Protein AF-A0A0F8Z2A4-F1 (afdb_monomer_lite)

pLDDT: mean 90.76, std 8.38, range [49.72, 97.75]

Structure (mmCIF, N/CA/C/O backbone):
data_AF-A0A0F8Z2A4-F1
#
_entry.id   AF-A0A0F8Z2A4-F1
#
loop_
_atom_site.group_PDB
_atom_site.id
_atom_site.type_symbol
_atom_site.label_atom_id
_atom_site.label_alt_id
_atom_site.label_comp_id
_atom_site.label_asym_id
_atom_site.label_entity_id
_atom_site.label_seq_id
_atom_site.pdbx_PDB_ins_code
_atom_site.Cartn_x
_atom_site.Cartn_y
_atom_site.Cartn_z
_atom_site.occupancy
_atom_site.B_iso_or_equiv
_atom_site.auth_seq_id
_atom_site.auth_comp_id
_atom_site.auth_asym_id
_atom_site.auth_atom_id
_atom_site.pdbx_PDB_model_num
ATOM 1 N N . SER A 1 1 ? -13.900 9.146 7.964 1.00 49.72 1 SER A N 1
ATOM 2 C CA . SER A 1 1 ? -15.189 9.360 7.281 1.00 49.72 1 SER A CA 1
ATOM 3 C C . SER A 1 1 ? -15.337 10.860 7.067 1.00 49.72 1 SER A C 1
ATOM 5 O O . SER A 1 1 ? -15.068 11.557 8.041 1.00 49.72 1 SER A O 1
ATOM 7 N N . PRO A 1 2 ? -15.538 11.351 5.829 1.00 66.94 2 PRO A N 1
ATOM 8 C CA . PRO A 1 2 ? -14.856 12.555 5.340 1.00 66.94 2 PRO A CA 1
ATOM 9 C C . PRO A 1 2 ? -15.647 13.872 5.445 1.00 66.94 2 PRO A C 1
ATOM 11 O O . PRO A 1 2 ? -16.842 13.886 5.712 1.00 66.94 2 PRO A O 1
ATOM 14 N N . ILE A 1 3 ? -14.909 14.965 5.204 1.00 67.62 3 ILE A N 1
ATOM 15 C CA . ILE A 1 3 ? -15.327 16.380 5.133 1.00 67.62 3 ILE A CA 1
ATOM 16 C C . ILE A 1 3 ? -16.068 16.701 3.808 1.00 67.62 3 ILE A C 1
ATOM 18 O O . ILE A 1 3 ? -16.704 17.744 3.693 1.00 67.62 3 ILE A O 1
ATOM 22 N N . THR A 1 4 ? -16.021 15.808 2.811 1.00 74.12 4 THR A N 1
ATOM 23 C CA . THR A 1 4 ? -16.597 15.986 1.463 1.00 74.12 4 THR A CA 1
ATOM 24 C C . THR A 1 4 ? -17.526 14.837 1.059 1.00 74.12 4 THR A C 1
ATOM 26 O O . THR A 1 4 ? -17.384 13.713 1.536 1.00 74.12 4 THR A O 1
ATOM 29 N N . ILE A 1 5 ? -18.485 15.126 0.169 1.00 80.38 5 ILE A N 1
ATOM 30 C CA . ILE A 1 5 ? -19.481 14.162 -0.329 1.00 80.38 5 ILE A CA 1
ATOM 31 C C . ILE A 1 5 ? -18.792 13.067 -1.156 1.00 80.38 5 ILE A C 1
ATOM 33 O O . ILE A 1 5 ? -18.061 13.360 -2.103 1.00 80.38 5 ILE A O 1
ATOM 37 N N . ASP A 1 6 ? -19.055 11.807 -0.808 1.00 84.12 6 ASP A N 1
ATOM 38 C CA . ASP A 1 6 ? -18.589 10.637 -1.554 1.00 84.12 6 ASP A CA 1
ATOM 39 C C . ASP A 1 6 ? -19.587 10.288 -2.671 1.00 84.12 6 ASP A C 1
ATOM 41 O O . ASP A 1 6 ? -20.697 9.830 -2.403 1.00 84.12 6 ASP A O 1
ATOM 45 N N . TYR A 1 7 ? -19.194 10.503 -3.929 1.00 87.81 7 TYR A N 1
ATOM 46 C CA . TYR A 1 7 ? -20.005 10.150 -5.103 1.00 87.81 7 TYR A CA 1
ATOM 47 C C . TYR A 1 7 ? -19.832 8.695 -5.557 1.00 87.81 7 TYR A C 1
ATOM 49 O O . TYR A 1 7 ? -20.654 8.197 -6.324 1.00 87.81 7 TYR A O 1
ATOM 57 N N . VAL A 1 8 ? -18.781 8.004 -5.107 1.00 87.06 8 VAL A N 1
ATOM 58 C CA . VAL A 1 8 ? -18.508 6.608 -5.480 1.00 87.06 8 VAL A CA 1
ATOM 59 C C . VAL A 1 8 ? -19.302 5.665 -4.588 1.00 87.06 8 VAL A C 1
ATOM 61 O O . VAL A 1 8 ? -19.905 4.713 -5.079 1.00 87.06 8 VAL A O 1
ATOM 64 N N . ASN A 1 9 ? -19.329 5.938 -3.282 1.00 86.00 9 ASN A N 1
ATOM 65 C CA . ASN A 1 9 ? -20.060 5.131 -2.313 1.00 86.00 9 ASN A CA 1
ATOM 66 C C . ASN A 1 9 ? -20.999 5.971 -1.425 1.00 86.00 9 ASN A C 1
ATOM 68 O O . ASN A 1 9 ? -20.897 5.944 -0.197 1.00 86.00 9 ASN A O 1
ATOM 72 N N . PRO A 1 10 ? -21.966 6.693 -2.023 1.00 83.62 10 PRO A N 1
ATOM 73 C CA . PRO A 1 10 ? -22.814 7.641 -1.299 1.00 83.62 10 PRO A CA 1
ATOM 74 C C . PRO A 1 10 ? -23.678 6.992 -0.210 1.00 83.62 10 PRO A C 1
ATOM 76 O O . PRO A 1 10 ? -24.089 7.663 0.732 1.00 83.62 10 PRO A O 1
ATOM 79 N N . LYS A 1 11 ? -23.979 5.691 -0.332 1.00 87.56 11 LYS A N 1
ATOM 80 C CA . LYS A 1 11 ? -24.858 4.957 0.594 1.00 87.56 11 LYS A CA 1
ATOM 81 C C . LYS A 1 11 ? -24.111 4.092 1.609 1.00 87.56 11 LYS A C 1
ATOM 83 O O . LYS A 1 11 ? -24.735 3.644 2.564 1.00 87.56 11 LYS A O 1
ATOM 88 N N . ASN A 1 12 ? -22.808 3.857 1.433 1.00 86.31 12 ASN A N 1
ATOM 89 C CA . ASN A 1 12 ? -22.018 3.064 2.372 1.00 86.31 12 ASN A CA 1
ATOM 90 C C . ASN A 1 12 ? -20.690 3.764 2.649 1.00 86.31 12 ASN A C 1
ATOM 92 O O . ASN A 1 12 ? -19.797 3.791 1.810 1.00 86.31 12 ASN A O 1
ATOM 96 N N . ALA A 1 13 ? -20.526 4.313 3.849 1.00 86.12 13 ALA A N 1
ATOM 97 C CA . ALA A 1 13 ? -19.251 4.908 4.219 1.00 86.12 13 ALA A CA 1
ATOM 98 C C . ALA A 1 13 ? -18.135 3.852 4.200 1.00 86.12 13 ALA A C 1
ATOM 100 O O . ALA A 1 13 ? -18.291 2.749 4.730 1.00 86.12 13 ALA A O 1
ATOM 101 N N . TRP A 1 14 ? -16.982 4.210 3.635 1.00 87.12 14 TRP A N 1
ATOM 102 C CA . TRP A 1 14 ? -15.799 3.361 3.711 1.00 87.12 14 TRP A CA 1
ATOM 103 C C . TRP A 1 14 ? -15.397 3.119 5.173 1.00 87.12 14 TRP A C 1
ATOM 105 O O . TRP A 1 14 ? -15.421 4.053 5.988 1.00 87.12 14 TRP A O 1
ATOM 115 N N . PRO A 1 15 ? -14.999 1.885 5.527 1.00 90.00 15 PRO A N 1
ATOM 116 C CA . PRO A 1 15 ? -14.533 1.585 6.871 1.00 90.00 15 PRO A CA 1
ATOM 117 C C . PRO A 1 15 ? -13.264 2.381 7.202 1.00 90.00 15 PRO A C 1
ATOM 119 O O . PRO A 1 15 ? -12.464 2.723 6.330 1.00 90.00 15 PRO A O 1
ATOM 122 N N . LYS A 1 16 ? -13.052 2.655 8.494 1.00 90.38 16 LYS A N 1
ATOM 123 C CA . LYS A 1 16 ? -11.808 3.273 8.971 1.00 90.38 16 LYS A CA 1
ATOM 124 C C . LYS A 1 16 ? -10.619 2.326 8.768 1.00 90.38 16 LYS A C 1
ATOM 126 O O . LYS A 1 16 ? -10.764 1.109 8.891 1.00 90.38 16 LYS A O 1
ATOM 131 N N . ILE A 1 17 ? -9.432 2.888 8.543 1.00 92.94 17 ILE A N 1
ATOM 132 C CA . ILE A 1 17 ? -8.193 2.117 8.351 1.00 92.94 17 ILE A CA 1
ATOM 133 C C . ILE A 1 17 ? -7.889 1.229 9.565 1.00 92.94 17 ILE A C 1
ATOM 135 O O . ILE A 1 17 ? -7.483 0.081 9.401 1.00 92.94 17 ILE A O 1
ATOM 139 N N . GLU A 1 18 ? -8.152 1.704 10.784 1.00 94.88 18 GLU A N 1
ATOM 140 C CA . GLU A 1 18 ? -7.931 0.938 12.016 1.00 94.88 18 GLU A CA 1
ATOM 141 C C . GLU A 1 18 ? -8.829 -0.300 12.094 1.00 94.88 18 GLU A C 1
ATOM 143 O O . GLU A 1 18 ? -8.411 -1.334 12.610 1.00 94.88 18 GLU A O 1
ATOM 148 N N . PHE A 1 19 ? -10.057 -0.206 11.577 1.00 95.50 19 PHE A N 1
ATOM 149 C CA . PHE A 1 19 ? -10.966 -1.346 11.508 1.00 95.50 19 PHE A CA 1
ATOM 150 C C . PHE A 1 19 ? -10.471 -2.372 10.487 1.00 95.50 19 PHE A C 1
ATOM 152 O O . PHE A 1 19 ? -10.384 -3.555 10.808 1.00 95.50 19 PHE A O 1
ATOM 159 N N . LEU A 1 20 ? -10.079 -1.916 9.292 1.00 94.81 20 LEU A N 1
ATOM 160 C CA . LEU A 1 20 ? -9.522 -2.790 8.257 1.00 94.81 20 LEU A CA 1
ATOM 161 C C . LEU A 1 20 ? -8.279 -3.537 8.751 1.00 94.81 20 LEU A C 1
ATOM 163 O O . LEU A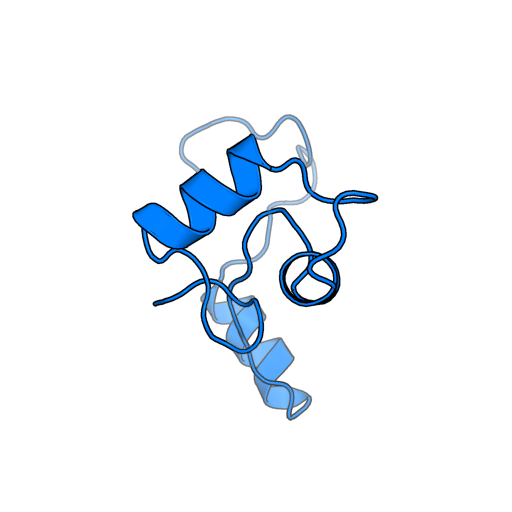 1 20 ? -8.187 -4.746 8.556 1.00 94.81 20 LEU A O 1
ATOM 167 N N . ARG A 1 21 ? -7.366 -2.845 9.446 1.00 95.88 21 ARG A N 1
ATOM 168 C CA . ARG A 1 21 ? -6.173 -3.459 10.044 1.00 95.88 21 ARG A CA 1
ATOM 169 C C . ARG A 1 21 ? -6.541 -4.606 10.988 1.00 95.88 21 ARG A C 1
ATOM 171 O O . ARG A 1 21 ? -6.066 -5.717 10.787 1.00 95.88 21 ARG A O 1
ATOM 178 N N . LYS A 1 22 ? -7.450 -4.363 11.942 1.00 96.81 22 LYS A N 1
ATOM 179 C CA . LYS A 1 22 ? -7.909 -5.383 12.903 1.00 96.81 22 LYS A CA 1
ATOM 180 C C . LYS A 1 22 ? -8.505 -6.614 12.220 1.00 96.81 22 LYS A C 1
ATOM 182 O O . LYS A 1 22 ? -8.231 -7.733 12.640 1.00 96.81 22 LYS A O 1
ATOM 187 N N . VAL A 1 23 ? -9.331 -6.416 11.190 1.00 96.81 23 VAL A N 1
ATOM 188 C CA . VAL A 1 23 ? -9.965 -7.522 10.453 1.00 96.81 23 VAL A CA 1
ATOM 189 C C . VAL A 1 23 ? -8.920 -8.343 9.699 1.00 96.81 23 VAL A C 1
ATOM 191 O O . VAL A 1 23 ? -8.939 -9.564 9.778 1.00 96.81 23 VAL A O 1
ATOM 194 N N . VAL A 1 24 ? -7.982 -7.690 9.013 1.00 96.19 24 VAL A N 1
ATOM 195 C CA . VAL A 1 24 ? -6.927 -8.369 8.244 1.00 96.19 24 VAL A CA 1
ATOM 196 C C . VAL A 1 24 ? -5.982 -9.153 9.160 1.00 96.19 24 VAL A C 1
ATOM 198 O O . VAL A 1 24 ? -5.685 -10.315 8.891 1.00 96.19 24 VAL A O 1
ATOM 201 N N . GLU A 1 25 ? -5.558 -8.557 10.274 1.00 96.25 25 GLU A N 1
ATOM 202 C CA . GLU A 1 25 ? -4.664 -9.206 11.240 1.00 96.25 25 GLU A CA 1
ATOM 203 C C . GLU A 1 25 ? -5.336 -10.388 11.959 1.00 96.25 25 GLU A C 1
ATOM 205 O O . GLU A 1 25 ? -4.674 -11.388 12.240 1.00 96.25 25 GLU A O 1
ATOM 210 N N . LYS A 1 26 ? -6.658 -10.332 12.195 1.00 97.75 26 LYS A N 1
ATOM 211 C CA . LYS A 1 26 ? -7.437 -11.457 12.745 1.00 97.75 26 LYS A CA 1
ATOM 212 C C . LYS A 1 26 ? -7.366 -12.701 11.852 1.00 97.75 26 LYS A C 1
ATOM 214 O O . LYS A 1 26 ? -7.307 -13.815 12.366 1.00 97.75 26 LYS A O 1
ATOM 219 N N . GLU A 1 27 ? -7.297 -12.505 10.539 1.00 97.56 27 GLU A N 1
ATOM 220 C CA . GLU A 1 27 ? -7.146 -13.573 9.545 1.00 97.56 27 GLU A CA 1
ATOM 221 C C . GLU A 1 27 ? -5.680 -14.000 9.332 1.00 97.56 27 GLU A C 1
ATOM 223 O O . GLU A 1 27 ? -5.374 -14.731 8.392 1.00 97.56 27 GLU A O 1
ATOM 228 N N . LYS A 1 28 ? -4.746 -13.558 10.191 1.00 97.12 28 LYS A N 1
ATOM 229 C CA . LYS A 1 28 ? -3.295 -13.817 10.078 1.00 97.12 28 LYS A CA 1
ATOM 230 C C . LYS A 1 28 ? -2.687 -13.308 8.762 1.00 97.12 28 LYS A C 1
ATOM 232 O O . LYS A 1 28 ? -1.655 -13.809 8.313 1.00 97.12 28 LYS A O 1
ATOM 237 N N . LEU A 1 29 ? -3.312 -12.304 8.146 1.00 96.12 29 LEU A N 1
ATOM 238 C CA . LEU A 1 29 ? -2.809 -11.620 6.960 1.00 96.12 29 LEU A CA 1
ATOM 239 C C . LEU A 1 29 ? -2.058 -10.343 7.354 1.00 96.12 29 LEU A C 1
ATOM 241 O O . LEU A 1 29 ? -2.285 -9.759 8.412 1.00 96.12 29 LEU A O 1
ATOM 245 N N . ILE A 1 30 ? -1.169 -9.883 6.473 1.00 93.94 30 ILE A N 1
ATOM 246 C CA . ILE A 1 30 ? -0.388 -8.664 6.701 1.00 93.94 30 ILE A CA 1
ATOM 247 C C . ILE A 1 30 ? -1.139 -7.467 6.115 1.00 93.94 30 ILE A C 1
ATOM 249 O O . ILE A 1 30 ? -1.372 -7.396 4.906 1.00 93.94 30 ILE A O 1
ATOM 253 N N . PHE A 1 31 ? -1.474 -6.490 6.958 1.00 95.12 31 PHE A N 1
ATOM 254 C CA . PHE A 1 31 ? -2.081 -5.239 6.515 1.00 95.12 31 PHE A CA 1
ATOM 255 C C . PHE A 1 31 ? -1.021 -4.305 5.911 1.00 95.12 31 PHE A C 1
ATOM 257 O O . PHE A 1 31 ? -0.216 -3.715 6.632 1.00 95.12 31 PHE A O 1
ATOM 264 N N . ARG A 1 32 ? -1.006 -4.174 4.577 1.00 93.75 32 ARG A N 1
ATOM 265 C CA . ARG A 1 32 ? -0.021 -3.364 3.842 1.00 93.75 32 ARG A CA 1
ATOM 266 C C . ARG A 1 32 ? -0.659 -2.426 2.830 1.00 93.75 32 ARG A C 1
ATOM 268 O O . ARG A 1 32 ? -1.545 -2.816 2.073 1.00 93.75 32 ARG A O 1
ATOM 275 N N . GLU A 1 33 ? -0.137 -1.206 2.768 1.00 95.38 33 GLU A N 1
ATOM 276 C CA . GLU A 1 33 ? -0.496 -0.247 1.728 1.00 95.38 33 GLU A CA 1
ATOM 277 C C . GLU A 1 33 ? 0.171 -0.609 0.392 1.00 95.38 33 GLU A C 1
ATOM 279 O O . GLU A 1 33 ? 1.315 -1.069 0.334 1.00 95.38 33 GLU A O 1
ATOM 284 N N . ARG A 1 34 ? -0.547 -0.381 -0.708 1.00 96.12 34 ARG A N 1
ATOM 285 C CA . ARG A 1 34 ? -0.045 -0.540 -2.075 1.00 96.12 34 ARG A CA 1
ATOM 286 C C . ARG A 1 34 ? -0.236 0.753 -2.852 1.00 96.12 34 ARG A C 1
ATOM 288 O O . ARG A 1 34 ? -1.140 1.530 -2.560 1.00 96.12 34 ARG A O 1
ATOM 295 N N . LEU A 1 35 ? 0.558 0.928 -3.900 1.00 96.25 35 LEU A N 1
ATOM 296 C CA . LEU A 1 35 ? 0.245 1.909 -4.934 1.00 96.25 35 LEU A CA 1
ATOM 297 C C . LEU A 1 35 ? -1.054 1.508 -5.673 1.00 96.25 35 LEU A C 1
ATOM 299 O O . LEU A 1 35 ? -1.490 0.350 -5.586 1.00 96.25 35 LEU A O 1
ATOM 303 N N . PRO A 1 36 ? -1.676 2.418 -6.450 1.00 94.38 36 PRO A N 1
ATOM 304 C CA . PRO A 1 36 ? -2.857 2.094 -7.259 1.00 94.38 36 PRO A CA 1
ATOM 305 C C . PRO A 1 36 ? -2.654 0.927 -8.245 1.00 94.38 36 PRO A C 1
ATOM 307 O O . PRO A 1 36 ? -3.627 0.288 -8.640 1.00 94.38 36 PRO A O 1
ATOM 310 N N . ILE A 1 37 ? -1.404 0.579 -8.561 1.00 93.00 37 ILE A N 1
ATOM 311 C CA . ILE A 1 37 ? -0.999 -0.610 -9.319 1.00 93.00 37 ILE A CA 1
ATOM 312 C C . ILE A 1 37 ? -0.683 -1.805 -8.400 1.00 93.00 37 ILE A C 1
ATOM 314 O O . ILE A 1 37 ? -0.112 -1.645 -7.323 1.00 93.00 37 ILE A O 1
ATOM 318 N N . TYR A 1 38 ? -1.029 -3.026 -8.823 1.00 94.56 38 TYR A N 1
ATOM 319 C CA . TYR A 1 38 ? -0.723 -4.224 -8.033 1.00 94.56 38 TYR A CA 1
ATOM 320 C C . TYR A 1 38 ? 0.787 -4.523 -7.974 1.00 94.56 38 TYR A C 1
ATOM 322 O O . TYR A 1 38 ? 1.460 -4.429 -9.006 1.00 94.56 38 TYR A O 1
ATOM 330 N N . PRO A 1 39 ? 1.300 -5.017 -6.826 1.00 95.06 39 PRO A N 1
ATOM 331 C CA . PRO A 1 39 ? 2.720 -5.335 -6.644 1.00 95.06 39 PRO A CA 1
ATOM 332 C C . PRO A 1 39 ? 3.306 -6.242 -7.733 1.00 95.06 39 PRO A C 1
ATOM 334 O O . PRO A 1 39 ? 4.427 -6.031 -8.193 1.00 95.06 39 PRO A O 1
ATOM 337 N N . LYS A 1 40 ? 2.522 -7.216 -8.219 1.00 94.44 40 LYS A N 1
ATOM 338 C CA . LYS A 1 40 ? 2.949 -8.136 -9.285 1.00 94.44 40 LYS A CA 1
ATOM 339 C C . LYS A 1 40 ? 3.345 -7.422 -10.585 1.00 94.44 40 LYS A C 1
ATOM 341 O O . LYS A 1 40 ? 4.290 -7.856 -11.231 1.00 94.44 40 LYS A O 1
ATOM 346 N N . TYR A 1 41 ? 2.692 -6.312 -10.936 1.00 93.69 41 TYR A N 1
ATOM 347 C CA . TYR A 1 41 ? 2.999 -5.554 -12.158 1.00 93.69 41 TYR A CA 1
ATOM 348 C C . TYR A 1 41 ? 4.186 -4.602 -11.977 1.00 93.69 41 TYR A C 1
ATOM 350 O O . TYR A 1 41 ? 4.921 -4.331 -12.925 1.00 93.69 41 TYR A O 1
ATOM 358 N N . ILE A 1 42 ? 4.433 -4.146 -10.746 1.00 93.31 42 ILE A N 1
ATOM 359 C CA . ILE A 1 42 ? 5.683 -3.451 -10.419 1.00 93.31 42 ILE A CA 1
ATOM 360 C C . ILE A 1 42 ? 6.857 -4.428 -10.594 1.00 93.31 42 ILE A C 1
ATOM 362 O O . ILE A 1 42 ? 7.837 -4.101 -11.269 1.00 93.31 42 ILE A O 1
ATOM 366 N N . LYS A 1 43 ? 6.713 -5.656 -10.073 1.00 91.19 43 LYS A N 1
ATOM 367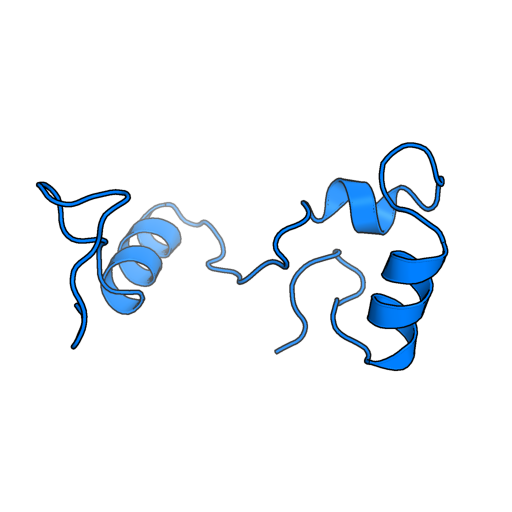 C CA . LYS A 1 43 ? 7.731 -6.719 -10.112 1.00 91.19 43 LYS A CA 1
ATOM 368 C C . LYS A 1 43 ? 7.980 -7.334 -11.488 1.00 91.19 43 LYS A C 1
ATOM 370 O O . LYS A 1 43 ? 9.098 -7.777 -11.721 1.00 91.19 43 LYS A O 1
ATOM 375 N N . ALA A 1 44 ? 6.979 -7.383 -12.367 1.00 88.38 44 ALA A N 1
ATOM 376 C CA . ALA A 1 44 ? 7.084 -8.056 -13.665 1.00 88.38 44 ALA A CA 1
ATOM 377 C C . ALA A 1 44 ? 8.206 -7.495 -14.558 1.00 88.38 44 ALA A C 1
ATOM 379 O O . ALA A 1 44 ? 8.686 -8.202 -15.434 1.00 88.38 44 ALA A O 1
ATOM 380 N N . LYS A 1 45 ? 8.656 -6.250 -14.316 1.00 74.50 45 LYS A N 1
ATOM 381 C CA . LYS A 1 45 ? 9.707 -5.515 -15.057 1.00 74.50 45 LYS A CA 1
ATOM 382 C C . LYS A 1 45 ? 9.493 -5.382 -16.573 1.00 74.50 45 LYS A C 1
ATOM 384 O O . LYS A 1 45 ? 10.184 -4.579 -17.189 1.00 74.50 45 LYS A O 1
ATOM 389 N N . ASP A 1 46 ? 8.517 -6.073 -17.153 1.00 80.56 46 ASP A N 1
ATOM 390 C CA . ASP A 1 46 ? 8.024 -5.822 -18.495 1.00 80.56 46 ASP A CA 1
ATOM 391 C C . ASP A 1 46 ? 7.269 -4.486 -18.573 1.00 80.56 46 ASP A C 1
ATOM 393 O O . ASP A 1 46 ? 6.882 -3.875 -17.566 1.00 80.56 46 ASP A O 1
ATOM 397 N N . ASN A 1 47 ? 7.091 -4.025 -19.808 1.00 79.94 47 ASN A N 1
ATOM 398 C CA . ASN A 1 47 ? 6.341 -2.816 -20.126 1.00 79.94 47 ASN A CA 1
ATOM 399 C C . ASN A 1 47 ? 4.925 -3.124 -20.629 1.00 79.94 47 ASN A C 1
ATOM 401 O O . ASN A 1 47 ? 4.277 -2.237 -21.178 1.00 79.94 47 ASN A O 1
ATOM 405 N N . ALA A 1 48 ? 4.438 -4.359 -20.457 1.00 86.69 48 ALA A N 1
ATOM 406 C CA . ALA A 1 48 ? 3.109 -4.748 -20.923 1.00 86.69 48 ALA A CA 1
ATOM 407 C C . ALA A 1 48 ? 2.006 -4.093 -20.077 1.00 86.69 48 ALA A C 1
ATOM 409 O O . ALA A 1 48 ? 0.960 -3.723 -20.601 1.00 86.69 48 ALA A O 1
ATOM 410 N N . TRP A 1 49 ? 2.264 -3.909 -18.777 1.00 89.19 49 TRP A N 1
ATOM 411 C CA . TRP A 1 49 ? 1.277 -3.396 -17.815 1.00 89.19 49 TRP A CA 1
ATOM 412 C C . TRP A 1 49 ? 1.673 -2.082 -17.142 1.00 89.19 49 TRP A C 1
ATOM 414 O O . TRP A 1 49 ? 0.826 -1.396 -16.571 1.00 89.19 49 TRP A O 1
ATOM 424 N N . LEU A 1 50 ? 2.958 -1.727 -17.183 1.00 91.69 50 LEU A N 1
ATOM 425 C CA . LEU A 1 50 ? 3.490 -0.528 -16.550 1.00 91.69 50 LEU A CA 1
ATOM 426 C C . LEU A 1 50 ? 4.392 0.209 -17.531 1.00 91.69 50 LEU A C 1
ATOM 428 O O . LEU A 1 50 ? 5.451 -0.287 -17.900 1.00 91.69 50 LEU A O 1
ATOM 432 N N . SER A 1 51 ? 3.987 1.412 -17.938 1.00 92.88 51 SER A N 1
ATOM 433 C CA . SER A 1 51 ? 4.803 2.214 -18.846 1.00 92.88 51 SER A CA 1
ATOM 434 C C . SER A 1 51 ? 6.150 2.589 -18.217 1.00 92.88 51 SER A C 1
ATOM 436 O O . SER A 1 51 ? 6.248 2.852 -17.014 1.00 92.88 51 SER A O 1
ATOM 438 N N . AS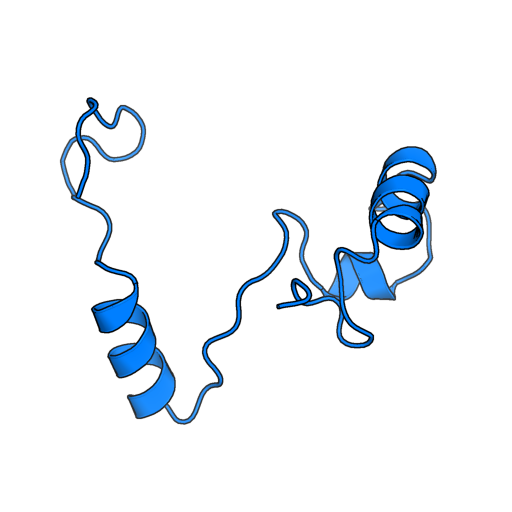N A 1 52 ? 7.178 2.720 -19.060 1.00 93.12 52 ASN A N 1
ATOM 439 C CA . ASN A 1 52 ? 8.511 3.171 -18.647 1.00 93.12 52 ASN A CA 1
ATOM 440 C C . ASN A 1 52 ? 8.481 4.496 -17.870 1.00 93.12 52 ASN A C 1
ATOM 442 O O . ASN A 1 52 ? 9.271 4.684 -16.949 1.00 93.12 52 ASN A O 1
ATOM 446 N N . LYS A 1 53 ? 7.578 5.420 -18.230 1.00 94.62 53 LYS A N 1
ATOM 447 C CA . LYS A 1 53 ? 7.446 6.715 -17.550 1.00 94.62 53 LYS A CA 1
ATOM 448 C C . LYS A 1 53 ? 7.040 6.530 -16.089 1.00 94.62 53 LYS A C 1
ATOM 450 O O . LYS A 1 53 ? 7.707 7.060 -15.211 1.00 94.62 53 LYS A O 1
ATOM 455 N N . ILE A 1 54 ? 5.990 5.748 -15.834 1.00 94.06 54 ILE A N 1
ATOM 456 C CA . ILE A 1 54 ? 5.515 5.501 -14.467 1.00 94.06 54 ILE A CA 1
ATOM 457 C C . ILE A 1 54 ? 6.533 4.671 -13.682 1.00 94.06 54 ILE A C 1
ATOM 459 O O . ILE A 1 54 ? 6.775 4.972 -12.517 1.00 94.06 54 ILE A O 1
ATOM 463 N N . ARG A 1 55 ? 7.180 3.682 -14.313 1.00 94.00 55 ARG A N 1
ATOM 464 C CA . ARG A 1 55 ? 8.262 2.909 -13.685 1.00 94.00 55 ARG A CA 1
ATOM 465 C C . ARG A 1 55 ? 9.386 3.822 -13.191 1.00 94.00 55 ARG A C 1
ATOM 467 O O . ARG A 1 55 ? 9.707 3.795 -12.011 1.00 94.00 55 ARG A O 1
ATOM 474 N N . LYS A 1 56 ? 9.884 4.716 -14.053 1.00 94.88 56 LYS A N 1
ATOM 475 C CA . LYS A 1 56 ? 10.890 5.720 -13.675 1.00 94.88 56 LYS A CA 1
ATOM 476 C C . LYS A 1 56 ? 10.427 6.598 -12.515 1.00 94.88 56 LYS A C 1
ATOM 478 O O . LYS A 1 56 ? 11.214 6.851 -11.617 1.00 94.88 56 LYS A O 1
ATOM 483 N N . THR A 1 57 ? 9.170 7.044 -12.506 1.00 96.19 57 THR A N 1
ATOM 484 C CA . THR A 1 57 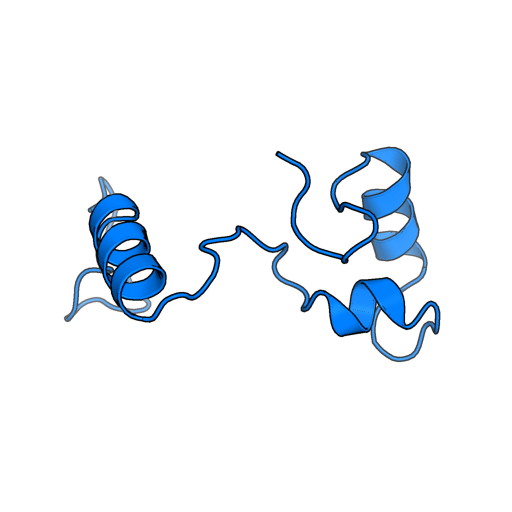? 8.618 7.819 -11.382 1.00 96.19 57 THR A CA 1
ATOM 485 C C . THR A 1 57 ? 8.640 7.018 -10.078 1.00 96.19 57 THR A C 1
ATOM 487 O O . THR A 1 57 ? 9.064 7.549 -9.055 1.00 96.19 57 THR A O 1
ATOM 490 N N . ILE A 1 58 ? 8.225 5.748 -10.102 1.00 95.19 58 ILE A N 1
ATOM 491 C CA . ILE A 1 58 ? 8.260 4.869 -8.923 1.00 95.19 58 ILE A CA 1
ATOM 492 C C . ILE A 1 58 ? 9.692 4.711 -8.406 1.00 95.19 58 ILE A C 1
ATOM 494 O O . ILE A 1 58 ? 9.906 4.830 -7.201 1.00 95.19 58 ILE A O 1
ATOM 498 N N . ASP A 1 59 ? 10.653 4.496 -9.305 1.00 94.06 59 ASP A N 1
ATOM 499 C CA . ASP A 1 59 ? 12.053 4.258 -8.950 1.00 94.06 59 ASP A CA 1
ATOM 500 C C . ASP A 1 59 ? 12.738 5.535 -8.427 1.00 94.06 59 ASP A C 1
ATOM 502 O O . ASP A 1 59 ? 13.329 5.517 -7.349 1.00 94.06 59 ASP A O 1
ATOM 506 N N . ILE A 1 60 ? 12.605 6.664 -9.138 1.00 97.62 60 ILE A N 1
ATOM 507 C CA . ILE A 1 60 ? 13.216 7.959 -8.776 1.00 97.62 60 ILE A CA 1
ATOM 508 C C . ILE A 1 60 ? 12.720 8.443 -7.412 1.00 97.62 60 ILE A C 1
ATOM 510 O O . ILE A 1 60 ? 13.501 8.962 -6.618 1.00 97.62 60 ILE A O 1
ATOM 514 N N . HIS A 1 61 ? 11.428 8.270 -7.132 1.00 97.19 61 HIS A N 1
ATOM 515 C CA . HIS A 1 61 ? 10.831 8.685 -5.865 1.00 97.19 61 HIS A CA 1
ATOM 516 C C . HIS A 1 61 ? 10.776 7.562 -4.824 1.00 97.19 61 HIS A C 1
ATOM 518 O O . HIS A 1 61 ? 10.235 7.778 -3.743 1.00 97.19 61 HIS A O 1
ATOM 524 N N . ASN A 1 62 ? 11.339 6.383 -5.121 1.00 96.38 62 ASN A N 1
ATOM 525 C CA . ASN A 1 62 ? 11.443 5.261 -4.187 1.00 96.38 62 ASN A CA 1
ATOM 526 C C . ASN A 1 62 ? 10.082 4.868 -3.571 1.00 96.38 62 ASN A C 1
ATOM 528 O O . ASN A 1 62 ? 9.978 4.610 -2.373 1.00 96.38 62 ASN A O 1
ATOM 532 N N . LEU A 1 63 ? 9.021 4.869 -4.389 1.00 97.12 63 LEU A N 1
ATOM 533 C CA . LEU A 1 63 ? 7.627 4.762 -3.926 1.00 97.12 63 LEU A CA 1
ATOM 534 C C . LEU A 1 63 ? 7.200 3.335 -3.572 1.00 97.12 63 LEU A C 1
ATOM 536 O O . LEU A 1 63 ? 6.171 3.150 -2.916 1.00 97.12 63 LEU A O 1
ATOM 540 N N . ALA A 1 64 ? 7.951 2.331 -4.025 1.00 96.44 64 ALA A N 1
ATOM 541 C CA . ALA A 1 64 ? 7.664 0.928 -3.773 1.00 96.44 64 ALA A CA 1
ATOM 542 C C . ALA A 1 64 ? 8.877 0.200 -3.186 1.00 96.44 64 ALA A C 1
ATOM 544 O O . ALA A 1 64 ? 10.024 0.508 -3.507 1.00 96.44 64 ALA A O 1
ATOM 545 N N . ASP A 1 65 ? 8.616 -0.778 -2.323 1.00 95.56 65 ASP A N 1
ATOM 546 C CA . ASP A 1 65 ? 9.639 -1.689 -1.825 1.00 95.56 65 ASP A CA 1
ATOM 547 C C . ASP A 1 65 ? 9.957 -2.809 -2.834 1.00 95.56 65 ASP A C 1
ATOM 549 O O . ASP A 1 65 ? 9.363 -2.931 -3.908 1.00 95.56 65 ASP A O 1
ATOM 553 N N . ASN A 1 66 ? 10.906 -3.668 -2.472 1.00 93.69 66 ASN A N 1
ATOM 554 C CA . ASN A 1 66 ? 11.313 -4.828 -3.268 1.00 93.69 66 ASN A CA 1
ATOM 555 C C . ASN A 1 66 ? 10.202 -5.882 -3.459 1.00 93.69 66 ASN A C 1
ATOM 557 O O . ASN A 1 66 ? 10.306 -6.734 -4.345 1.00 93.69 66 ASN A O 1
ATOM 561 N N . GLN A 1 67 ? 9.135 -5.834 -2.661 1.00 94.62 67 GLN A N 1
ATOM 562 C CA . GLN A 1 67 ? 7.951 -6.672 -2.823 1.00 94.62 67 GLN A CA 1
ATOM 563 C C . GLN A 1 67 ? 6.883 -6.011 -3.707 1.00 94.62 67 GLN A C 1
ATOM 565 O O . GLN A 1 67 ? 5.920 -6.682 -4.079 1.00 94.62 67 GLN A O 1
ATOM 570 N N . GLY A 1 68 ? 7.066 -4.747 -4.102 1.00 94.62 68 GLY A N 1
ATOM 571 C CA . GLY A 1 68 ? 6.129 -3.966 -4.907 1.00 94.62 68 GLY A CA 1
ATOM 572 C C . GLY A 1 68 ? 4.993 -3.334 -4.094 1.00 94.62 68 GLY A C 1
ATOM 573 O O . GLY A 1 68 ? 4.006 -2.889 -4.678 1.00 94.62 68 GLY A O 1
ATOM 574 N N . PHE A 1 69 ? 5.082 -3.313 -2.764 1.00 97.06 69 PHE A N 1
ATOM 575 C CA . PHE A 1 69 ? 4.142 -2.577 -1.914 1.00 97.06 69 PHE A CA 1
ATOM 576 C C . PHE A 1 69 ? 4.603 -1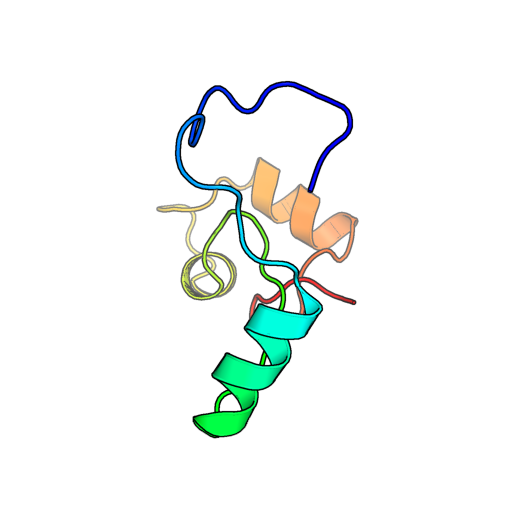.137 -1.734 1.00 97.06 69 PHE A C 1
ATOM 578 O O . PHE A 1 69 ? 5.766 -0.830 -1.988 1.00 97.06 69 PHE A O 1
ATOM 585 N N . ARG A 1 70 ? 3.702 -0.245 -1.303 1.00 97.12 70 ARG A N 1
ATOM 586 C CA . ARG A 1 70 ? 4.086 1.146 -1.046 1.00 97.12 70 ARG A CA 1
ATOM 587 C C . ARG A 1 70 ? 5.177 1.157 0.023 1.00 97.12 70 ARG A C 1
ATOM 589 O O . ARG A 1 70 ? 5.068 0.458 1.035 1.00 97.12 70 ARG A O 1
ATOM 596 N N . LYS A 1 71 ? 6.222 1.941 -0.226 1.00 93.94 71 LYS A N 1
ATOM 597 C CA . LYS A 1 71 ? 7.277 2.175 0.749 1.00 93.94 71 LYS A CA 1
ATOM 598 C C . LYS A 1 71 ? 6.758 3.130 1.827 1.00 93.94 71 LYS A C 1
ATOM 600 O O . LYS A 1 71 ? 6.284 4.218 1.495 1.00 93.94 71 LYS A O 1
ATOM 605 N N . SER A 1 72 ? 6.776 2.664 3.075 1.00 79.69 72 SER A N 1
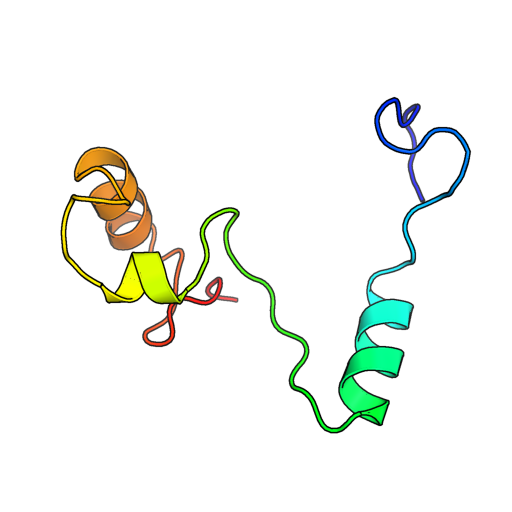ATOM 606 C CA . SER A 1 72 ? 6.397 3.442 4.261 1.00 79.69 72 SER A CA 1
ATOM 607 C C . SER A 1 72 ? 7.445 4.489 4.601 1.00 79.69 72 SER A C 1
ATOM 609 O O . SER A 1 72 ? 8.646 4.163 4.457 1.00 79.69 72 SER A O 1
#

Foldseek 3Di:
DDPDQDPPCNPDDDDDLVVVCVVQVVVVHDDFAADPDDLVVLQVPDCPPPHPVVNCVCVVVVQADPSRGGDD

Secondary structure (DSSP, 8-state):
--SS--SSSTTSPPPPHHHHHHHHHHTT-------SS-HHHHHT-SSSSS-HHHHHHHHHTT-B-TTSSBP-

Organism: NCBI:txid412755

Radius of gyration: 15.64 Å; chains: 1; bounding box: 38×30×34 Å

Sequence (72 aa):
SPITIDYVNPKNAWPKIEFLRKVVEKEKLIFRERLPIYPKYIKAKDNAWLSNKIRKTIDIHNLADNQGFRKS